Protein AF-A0A3D4Y4A7-F1 (afdb_monomer_lite)

Structure (mmCIF, N/CA/C/O backbone):
data_AF-A0A3D4Y4A7-F1
#
_entry.id   AF-A0A3D4Y4A7-F1
#
loop_
_atom_site.group_PDB
_atom_site.id
_atom_site.type_symbol
_atom_site.label_atom_id
_atom_site.label_alt_id
_atom_site.label_comp_id
_atom_site.label_asym_id
_atom_site.label_entity_id
_atom_site.label_seq_id
_atom_site.pdbx_PDB_ins_code
_atom_site.Cartn_x
_atom_site.Cartn_y
_atom_site.Cartn_z
_atom_site.occupancy
_atom_site.B_iso_or_equiv
_atom_site.auth_seq_id
_atom_site.auth_comp_id
_atom_site.auth_asym_id
_atom_site.auth_atom_id
_atom_site.pdbx_PDB_model_num
ATOM 1 N N . MET A 1 1 ? 81.448 -13.894 -1.013 1.00 40.19 1 MET A N 1
ATOM 2 C CA . MET A 1 1 ? 82.620 -13.276 -1.676 1.00 40.19 1 MET A CA 1
ATOM 3 C C . MET A 1 1 ? 82.235 -12.761 -3.066 1.00 40.19 1 MET A C 1
ATOM 5 O O . MET A 1 1 ? 81.572 -13.501 -3.768 1.00 40.19 1 MET A O 1
ATOM 9 N N . LYS A 1 2 ? 82.663 -11.527 -3.410 1.00 43.50 2 LYS A N 1
ATOM 10 C CA . LYS A 1 2 ? 83.185 -11.007 -4.712 1.00 43.50 2 LYS A CA 1
ATOM 11 C C . LYS A 1 2 ? 82.533 -11.529 -6.018 1.00 43.50 2 LYS A C 1
ATOM 13 O O . LYS A 1 2 ? 82.611 -12.715 -6.286 1.00 43.50 2 LYS A O 1
ATOM 18 N N . LYS A 1 3 ? 81.971 -10.707 -6.919 1.00 44.38 3 LYS A N 1
ATOM 19 C CA . LYS A 1 3 ? 82.573 -9.664 -7.806 1.00 44.38 3 LYS A CA 1
ATOM 20 C C . LYS A 1 3 ? 81.395 -8.890 -8.447 1.00 44.38 3 LYS A C 1
ATOM 22 O O . LYS A 1 3 ? 80.455 -9.542 -8.871 1.00 44.38 3 LYS A O 1
ATOM 27 N N . LEU A 1 4 ? 81.253 -7.561 -8.439 1.00 42.12 4 LEU A N 1
ATOM 28 C CA . LEU A 1 4 ? 81.983 -6.458 -9.101 1.00 42.12 4 LEU A CA 1
ATOM 29 C C . LEU A 1 4 ? 82.425 -6.694 -10.562 1.00 42.12 4 LEU A C 1
ATOM 31 O O . LEU A 1 4 ? 83.364 -7.446 -10.811 1.00 42.12 4 LEU A O 1
ATOM 35 N N . GLY A 1 5 ? 81.816 -5.950 -11.497 1.00 40.41 5 GLY A N 1
ATOM 36 C CA . GLY A 1 5 ? 82.249 -5.843 -12.896 1.00 40.41 5 GLY A CA 1
ATOM 37 C C . GLY A 1 5 ? 81.452 -4.823 -13.724 1.00 40.41 5 GLY A C 1
ATOM 38 O O . GLY A 1 5 ? 80.529 -5.191 -14.434 1.00 40.41 5 GLY A O 1
ATOM 39 N N . LYS A 1 6 ? 81.829 -3.541 -13.621 1.00 44.88 6 LYS A N 1
ATOM 40 C CA . LYS A 1 6 ? 81.437 -2.390 -14.469 1.00 44.88 6 LYS A CA 1
ATOM 41 C C . LYS A 1 6 ? 81.664 -2.641 -15.975 1.00 44.88 6 LYS A C 1
ATOM 43 O O . LYS A 1 6 ? 82.746 -3.103 -16.329 1.00 44.88 6 LYS A O 1
ATOM 48 N N . LYS A 1 7 ? 80.814 -2.063 -16.838 1.00 43.78 7 LYS A N 1
ATOM 49 C CA . LYS A 1 7 ? 81.261 -1.050 -17.823 1.00 43.78 7 LYS A CA 1
ATOM 50 C C . LYS A 1 7 ? 80.102 -0.251 -18.431 1.00 43.78 7 LYS A C 1
ATOM 52 O O . LYS A 1 7 ? 79.155 -0.810 -18.965 1.00 43.78 7 LYS A O 1
ATOM 57 N N . ALA A 1 8 ? 80.247 1.068 -18.353 1.00 35.72 8 ALA A N 1
ATOM 58 C CA . ALA A 1 8 ? 79.522 2.054 -19.139 1.00 35.72 8 ALA A CA 1
ATOM 59 C C . ALA A 1 8 ? 80.203 2.234 -20.506 1.00 35.72 8 ALA A C 1
ATOM 61 O O . ALA A 1 8 ? 81.425 2.107 -20.611 1.00 35.72 8 ALA A O 1
ATOM 62 N N . GLY A 1 9 ? 79.411 2.585 -21.516 1.00 37.16 9 GLY A N 1
ATOM 63 C CA . GLY A 1 9 ? 79.868 3.091 -22.805 1.00 37.16 9 GLY A CA 1
ATOM 64 C C . GLY A 1 9 ? 78.812 4.036 -23.370 1.00 37.16 9 GLY A C 1
ATOM 65 O O . GLY A 1 9 ? 77.786 3.588 -23.867 1.00 37.16 9 GLY A O 1
ATOM 66 N N . GLN A 1 10 ? 79.055 5.340 -23.228 1.00 33.75 10 GLN A N 1
ATOM 67 C CA . GLN A 1 10 ? 78.350 6.412 -23.930 1.00 33.75 10 GLN A CA 1
ATOM 68 C C . GLN A 1 10 ? 78.725 6.390 -25.418 1.00 33.75 10 GLN A C 1
ATOM 70 O O . GLN A 1 10 ? 79.884 6.167 -25.758 1.00 33.75 10 GLN A O 1
ATOM 75 N N . GLY A 1 11 ? 77.770 6.701 -26.291 1.00 34.22 11 GLY A N 1
ATOM 76 C CA . GLY A 1 11 ? 78.021 6.941 -27.711 1.00 34.22 11 GLY A CA 1
ATOM 77 C C . GLY A 1 11 ? 76.746 7.387 -28.413 1.00 34.22 11 GLY A C 1
ATOM 78 O O . GLY A 1 11 ? 75.831 6.600 -28.607 1.00 34.22 11 GLY A O 1
ATOM 79 N N . ALA A 1 12 ? 76.674 8.679 -28.701 1.00 36.41 12 ALA A N 1
ATOM 80 C CA . ALA A 1 12 ? 75.504 9.412 -29.147 1.00 36.41 12 ALA A CA 1
ATOM 81 C C . ALA A 1 12 ? 75.058 9.116 -30.591 1.00 36.41 12 ALA A C 1
ATOM 83 O O . ALA A 1 12 ? 75.860 8.759 -31.447 1.00 36.41 12 ALA A O 1
ATOM 84 N N . THR A 1 13 ? 73.782 9.405 -30.854 1.00 39.06 13 THR A N 1
ATOM 85 C CA . THR A 1 13 ? 73.255 10.354 -31.862 1.00 39.06 13 THR A CA 1
ATOM 86 C C . THR A 1 13 ? 71.994 9.805 -32.524 1.00 39.06 13 THR A C 1
ATOM 88 O O . THR A 1 13 ? 71.991 8.774 -33.186 1.00 39.06 13 THR A O 1
ATOM 91 N N . GLY A 1 14 ? 70.888 10.520 -32.321 1.00 35.56 14 GLY A N 1
ATOM 92 C CA . GLY A 1 14 ? 69.683 10.321 -33.103 1.00 35.56 14 GLY A CA 1
ATOM 93 C C . GLY A 1 14 ? 69.818 10.958 -34.481 1.00 35.56 14 GLY A C 1
ATOM 94 O O . GLY A 1 14 ? 70.425 12.017 -34.621 1.00 35.56 14 GLY A O 1
ATOM 95 N N . LYS A 1 15 ? 69.164 10.358 -35.475 1.00 39.41 15 LYS A N 1
ATOM 96 C CA . LYS A 1 15 ? 68.346 11.098 -36.440 1.00 39.41 15 LYS A CA 1
ATOM 97 C C . LYS A 1 15 ? 67.417 10.138 -37.175 1.00 39.41 15 LYS A C 1
ATOM 99 O O . LYS A 1 15 ? 67.839 9.113 -37.696 1.00 39.41 15 LYS A O 1
ATOM 104 N N . ALA A 1 16 ? 66.141 10.500 -37.177 1.00 37.66 16 ALA A N 1
ATOM 105 C CA . ALA A 1 16 ? 65.073 9.842 -37.904 1.00 37.66 16 ALA A CA 1
ATOM 106 C C . ALA A 1 16 ? 65.274 9.940 -39.424 1.00 37.66 16 ALA A C 1
ATOM 108 O O . ALA A 1 16 ? 65.693 10.985 -39.922 1.00 37.66 16 ALA A O 1
ATOM 109 N N . ALA A 1 17 ? 64.866 8.897 -40.150 1.00 35.97 17 ALA A N 1
ATOM 110 C CA . ALA A 1 17 ? 64.397 9.013 -41.527 1.00 35.97 17 ALA A CA 1
ATOM 111 C C . ALA A 1 17 ? 63.519 7.807 -41.908 1.00 35.97 17 ALA A C 1
ATOM 113 O O . ALA A 1 17 ? 64.002 6.710 -42.158 1.00 35.97 17 ALA A O 1
ATOM 114 N N . SER A 1 18 ? 62.211 8.067 -41.895 1.00 36.31 18 SER A N 1
ATOM 115 C CA . SER A 1 18 ? 61.174 7.620 -42.834 1.00 36.31 18 SER A CA 1
ATOM 116 C C . SER A 1 18 ? 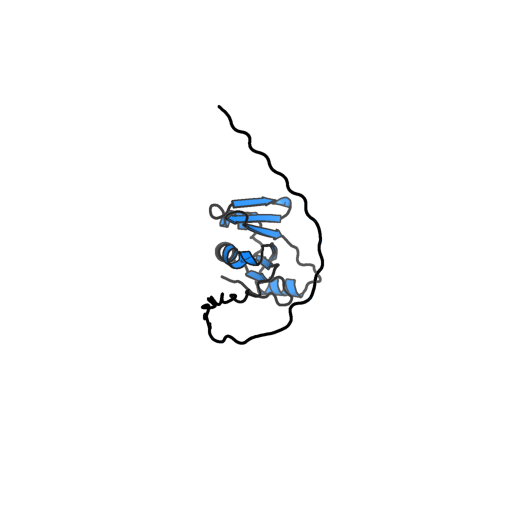61.419 6.316 -43.609 1.00 36.31 18 SER A C 1
ATOM 118 O O . SER A 1 18 ? 62.134 6.282 -44.611 1.00 36.31 18 SER A O 1
ATOM 120 N N . MET A 1 19 ? 60.730 5.255 -43.186 1.00 40.22 19 MET A N 1
ATOM 121 C CA . MET A 1 19 ? 60.612 4.008 -43.937 1.00 40.22 19 MET A CA 1
ATOM 122 C C . MET A 1 19 ? 59.500 4.154 -44.977 1.00 40.22 19 MET A C 1
ATOM 124 O O . MET A 1 19 ? 58.356 4.465 -44.644 1.00 40.22 19 MET A O 1
ATOM 128 N N . LYS A 1 20 ? 59.827 3.897 -46.243 1.00 38.81 20 LYS A N 1
ATOM 129 C CA . LYS A 1 20 ? 58.857 3.723 -47.321 1.00 38.81 20 LYS A CA 1
ATOM 130 C C . LYS A 1 20 ? 59.040 2.320 -47.901 1.00 38.81 20 LYS A C 1
ATOM 132 O O . LYS A 1 20 ? 60.142 1.986 -48.321 1.00 38.81 20 LYS A O 1
ATOM 137 N N . LYS A 1 21 ? 57.905 1.624 -48.044 1.00 33.53 21 LYS A N 1
ATOM 138 C CA . LYS A 1 21 ? 57.563 0.640 -49.092 1.00 33.53 21 LYS A CA 1
ATOM 139 C C . LYS A 1 21 ? 57.630 -0.865 -48.761 1.00 33.53 21 LYS A C 1
ATOM 141 O O . LYS A 1 21 ? 58.620 -1.366 -48.251 1.00 33.53 21 LYS A O 1
ATOM 146 N N . ALA A 1 22 ? 56.588 -1.524 -49.295 1.00 32.81 22 ALA A N 1
ATOM 147 C CA . ALA A 1 22 ? 56.358 -2.952 -49.558 1.00 32.81 22 ALA A CA 1
ATOM 148 C C . ALA A 1 22 ? 56.037 -3.809 -48.321 1.00 32.81 22 ALA A C 1
ATOM 150 O O . ALA A 1 22 ? 56.613 -3.622 -47.268 1.00 32.81 22 ALA A O 1
ATOM 151 N N . GLY A 1 23 ? 55.114 -4.762 -48.360 1.00 30.34 23 GLY A N 1
ATOM 152 C CA . GLY A 1 23 ? 54.386 -5.357 -49.470 1.00 30.34 23 GLY A CA 1
ATOM 153 C C . GLY A 1 23 ? 53.406 -6.402 -48.928 1.00 30.34 23 GLY A C 1
ATOM 154 O O . GLY A 1 23 ? 53.192 -6.517 -47.727 1.00 30.34 23 GLY A O 1
ATOM 155 N N . HIS A 1 24 ? 52.776 -7.101 -49.859 1.00 38.44 24 HIS A N 1
ATOM 156 C CA . HIS A 1 24 ? 51.590 -7.929 -49.696 1.00 38.44 24 HIS A CA 1
ATOM 157 C C . HIS A 1 24 ? 51.794 -9.172 -48.812 1.00 38.44 24 HIS A C 1
ATOM 159 O O . HIS A 1 24 ? 52.835 -9.820 -48.875 1.00 38.44 24 HIS A O 1
ATOM 165 N N . GLY A 1 25 ? 50.738 -9.566 -48.097 1.00 32.28 25 GLY A N 1
ATOM 166 C CA . GLY A 1 25 ? 50.605 -10.875 -47.458 1.00 32.28 25 GLY A CA 1
ATOM 167 C C . GLY A 1 25 ? 49.148 -11.131 -47.082 1.00 32.28 25 GLY A C 1
ATOM 168 O O . GLY A 1 25 ? 48.613 -10.488 -46.185 1.00 32.28 25 GLY A O 1
ATOM 169 N N . ALA A 1 26 ? 48.489 -12.019 -47.821 1.00 35.72 26 ALA A N 1
ATOM 170 C CA . ALA A 1 26 ? 47.122 -12.446 -47.572 1.00 35.72 26 ALA A CA 1
ATOM 171 C C . ALA A 1 26 ? 47.069 -13.600 -46.552 1.00 35.72 26 ALA A C 1
ATOM 173 O O . ALA A 1 26 ? 48.029 -14.351 -46.415 1.00 35.72 26 ALA A O 1
ATOM 174 N N . LEU A 1 27 ? 45.871 -13.771 -45.979 1.00 38.78 27 LEU A N 1
ATOM 175 C CA . LEU A 1 27 ? 45.323 -14.957 -45.300 1.00 38.78 27 LEU A CA 1
ATOM 176 C C . LEU A 1 27 ? 45.657 -15.147 -43.812 1.00 38.78 27 LEU A C 1
ATOM 178 O O . LEU A 1 27 ? 46.663 -15.718 -43.414 1.00 38.78 27 LEU A O 1
ATOM 182 N N . GLY A 1 28 ? 44.666 -14.763 -43.006 1.00 30.78 28 GLY A N 1
ATOM 183 C CA . GLY A 1 28 ? 44.484 -15.164 -41.618 1.00 30.78 28 GLY A CA 1
ATOM 184 C C . GLY A 1 28 ? 43.100 -14.737 -41.132 1.00 30.78 28 GLY A C 1
ATOM 185 O O . GLY A 1 28 ? 42.991 -13.891 -40.253 1.00 30.78 28 GLY A O 1
ATOM 186 N N . LYS A 1 29 ? 42.017 -15.259 -41.735 1.00 41.44 29 LYS A N 1
ATOM 187 C CA . LYS A 1 29 ? 40.675 -15.141 -41.140 1.00 41.44 29 LYS A CA 1
ATOM 188 C C . LYS A 1 29 ? 40.615 -16.062 -39.920 1.00 41.44 29 LYS A C 1
ATOM 190 O O . LYS A 1 29 ? 40.141 -17.189 -40.013 1.00 41.44 29 LYS A O 1
ATOM 195 N N . ALA A 1 30 ? 41.094 -15.576 -38.781 1.00 34.72 30 ALA A N 1
ATOM 196 C CA . ALA A 1 30 ? 40.649 -16.083 -37.495 1.00 34.72 30 ALA A CA 1
ATOM 197 C C . ALA A 1 30 ? 39.234 -15.535 -37.274 1.00 34.72 30 ALA A C 1
ATOM 199 O O . ALA A 1 30 ? 39.045 -14.370 -36.922 1.00 34.72 30 ALA A O 1
ATOM 200 N N . ALA A 1 31 ? 38.231 -16.361 -37.568 1.00 38.62 31 ALA A N 1
ATOM 201 C CA . ALA A 1 31 ? 36.890 -16.140 -37.064 1.00 38.62 31 ALA A CA 1
ATOM 202 C C . ALA A 1 31 ? 36.963 -16.280 -35.542 1.00 38.62 31 ALA A C 1
ATOM 204 O O . ALA A 1 31 ? 37.028 -17.386 -35.011 1.00 38.62 31 ALA A O 1
ATOM 205 N N . VAL A 1 32 ? 36.992 -15.150 -34.841 1.00 44.25 32 VAL A N 1
ATOM 206 C CA . VAL A 1 32 ? 36.566 -15.133 -33.446 1.00 44.25 32 VAL A CA 1
ATOM 207 C C . VAL A 1 32 ? 35.089 -15.537 -33.455 1.00 44.25 32 VAL A C 1
ATOM 209 O O . VAL A 1 32 ? 34.310 -14.913 -34.187 1.00 44.25 32 VAL A O 1
ATOM 212 N N . PRO A 1 33 ? 34.651 -16.573 -32.719 1.00 40.09 33 PRO A N 1
ATOM 213 C CA . PRO A 1 33 ? 33.241 -16.674 -32.416 1.00 40.09 33 PRO A CA 1
ATOM 214 C C . PRO A 1 33 ? 32.952 -15.463 -31.536 1.00 40.09 33 PRO A C 1
ATOM 216 O O . PRO A 1 33 ? 33.305 -15.423 -30.359 1.00 40.09 33 PRO A O 1
ATOM 219 N N . ALA A 1 34 ? 32.373 -14.425 -32.141 1.00 41.56 34 ALA A N 1
ATOM 220 C CA . ALA A 1 34 ? 31.631 -13.437 -31.393 1.00 41.56 34 ALA A CA 1
ATOM 221 C C . ALA A 1 34 ? 30.559 -14.242 -30.669 1.00 41.56 34 ALA A C 1
ATOM 223 O O . ALA A 1 34 ? 29.564 -14.640 -31.277 1.00 41.56 34 ALA A O 1
ATOM 224 N N . ASN A 1 35 ? 30.816 -14.552 -29.399 1.00 42.06 35 ASN A N 1
ATOM 225 C CA . ASN A 1 35 ? 29.816 -15.067 -28.494 1.00 42.06 35 ASN A CA 1
ATOM 226 C C . ASN A 1 35 ? 28.818 -13.922 -28.313 1.00 42.06 35 ASN A C 1
ATOM 228 O O . ASN A 1 35 ? 28.881 -13.139 -27.372 1.00 42.06 35 ASN A O 1
ATOM 232 N N . LYS A 1 36 ? 27.939 -13.769 -29.308 1.00 47.56 36 LYS A N 1
ATOM 233 C CA . LYS A 1 36 ? 26.640 -13.139 -29.173 1.00 47.56 36 LYS A CA 1
ATOM 234 C C . LYS A 1 36 ? 25.845 -14.084 -28.284 1.00 47.56 36 LYS A C 1
ATOM 236 O O . LYS A 1 36 ? 24.900 -14.730 -28.722 1.00 47.56 36 LYS A O 1
ATOM 241 N N . THR A 1 37 ? 26.199 -14.117 -27.005 1.00 39.34 37 THR A N 1
ATOM 242 C CA . THR A 1 37 ? 25.158 -14.128 -25.998 1.00 39.34 37 THR A CA 1
ATOM 243 C C . THR A 1 37 ? 24.436 -12.815 -26.240 1.00 39.34 37 THR A C 1
ATOM 245 O O . THR A 1 37 ? 24.832 -11.749 -25.771 1.00 39.34 37 THR A O 1
ATOM 248 N N . ALA A 1 38 ? 23.418 -12.882 -27.097 1.00 44.81 38 ALA A N 1
ATOM 249 C CA . ALA A 1 38 ? 22.267 -12.039 -26.930 1.00 44.81 38 ALA A CA 1
ATOM 250 C C . ALA A 1 38 ? 21.841 -12.291 -25.483 1.00 44.81 38 ALA A C 1
ATOM 252 O O . ALA A 1 38 ? 21.120 -13.233 -25.180 1.00 44.81 38 ALA A O 1
ATOM 253 N N . GLN A 1 39 ? 22.370 -11.478 -24.568 1.00 45.06 39 GLN A N 1
ATOM 254 C CA . GLN A 1 39 ? 21.540 -11.000 -23.495 1.00 45.06 39 GLN A CA 1
ATOM 255 C C . GLN A 1 39 ? 20.372 -10.380 -24.248 1.00 45.06 39 GLN A C 1
ATOM 257 O O . GLN A 1 39 ? 20.472 -9.267 -24.771 1.00 45.06 39 GLN A O 1
ATOM 262 N N . GLU A 1 40 ? 19.311 -11.169 -24.431 1.00 46.12 40 GLU A N 1
ATOM 263 C CA . GLU A 1 40 ? 17.978 -10.613 -24.437 1.00 46.12 40 GLU A CA 1
ATOM 264 C C . GLU A 1 40 ? 17.998 -9.652 -23.261 1.00 46.12 40 GLU A C 1
ATOM 266 O O . GLU A 1 40 ? 17.981 -10.053 -22.097 1.00 46.12 40 GLU A O 1
ATOM 271 N N . LYS A 1 41 ? 18.167 -8.365 -23.569 1.00 45.44 41 LYS A N 1
ATOM 272 C CA . LYS A 1 41 ? 17.687 -7.326 -22.694 1.00 45.44 41 LYS A CA 1
ATOM 273 C C . LYS A 1 41 ? 16.216 -7.676 -22.587 1.00 45.44 41 LYS A C 1
ATOM 275 O O . LYS A 1 41 ? 15.453 -7.334 -23.492 1.00 45.44 41 LYS A O 1
ATOM 280 N N . LYS A 1 42 ? 15.853 -8.449 -21.551 1.00 46.28 42 LYS A N 1
ATOM 281 C CA . LYS A 1 42 ? 14.494 -8.489 -21.032 1.00 46.28 42 LYS A CA 1
ATOM 282 C C . LYS A 1 42 ? 14.066 -7.035 -21.119 1.00 46.28 42 LYS A C 1
ATOM 284 O O . LYS A 1 42 ? 14.771 -6.177 -20.578 1.00 46.28 42 LYS A O 1
ATOM 289 N N . LYS A 1 43 ? 13.056 -6.739 -21.942 1.00 41.41 43 LYS A N 1
ATOM 290 C CA . LYS A 1 43 ? 12.469 -5.401 -21.962 1.00 41.41 43 LYS A CA 1
ATOM 291 C C . LYS A 1 43 ? 12.300 -5.054 -20.488 1.00 41.41 43 LYS A C 1
ATOM 293 O O . LYS A 1 43 ? 11.647 -5.835 -19.797 1.00 41.41 43 LYS A O 1
ATOM 298 N N . LYS A 1 44 ? 12.978 -4.006 -19.993 1.00 50.53 44 LYS A N 1
ATOM 299 C CA . LYS A 1 44 ? 12.622 -3.458 -18.683 1.00 50.53 44 LYS A CA 1
ATOM 300 C C . LYS A 1 44 ? 11.113 -3.285 -18.804 1.00 50.53 44 LYS A C 1
ATOM 302 O O . LYS A 1 44 ? 10.669 -2.651 -19.762 1.00 50.53 44 LYS A O 1
ATOM 307 N N . ALA A 1 45 ? 10.344 -4.006 -17.992 1.00 54.22 45 ALA A N 1
ATOM 308 C CA . ALA A 1 45 ? 8.931 -3.705 -17.907 1.00 54.22 45 ALA A CA 1
ATOM 309 C C . ALA A 1 45 ? 8.852 -2.194 -17.631 1.00 54.22 45 ALA A C 1
ATOM 311 O O . ALA A 1 45 ? 9.720 -1.673 -16.923 1.00 54.22 45 ALA A O 1
ATOM 312 N N . ASP A 1 46 ? 7.913 -1.488 -18.262 1.00 71.31 46 ASP A N 1
ATOM 313 C CA . ASP A 1 46 ? 7.573 -0.110 -17.887 1.00 71.31 46 ASP A CA 1
ATOM 314 C C . ASP A 1 46 ? 6.969 -0.170 -16.477 1.00 71.31 46 ASP A C 1
ATOM 316 O O . ASP A 1 46 ? 5.758 -0.109 -16.294 1.00 71.31 46 ASP A O 1
ATOM 320 N N . VAL A 1 47 ? 7.815 -0.443 -15.484 1.00 79.44 47 VAL A N 1
ATOM 321 C CA . VAL A 1 47 ? 7.463 -0.430 -14.074 1.00 79.44 47 VAL A CA 1
ATOM 322 C C . VAL A 1 47 ? 7.531 1.032 -13.655 1.00 79.44 47 VAL A C 1
ATOM 324 O O . VAL A 1 47 ? 8.604 1.633 -13.791 1.00 79.44 47 VAL A O 1
ATOM 327 N N . PRO A 1 48 ? 6.426 1.616 -13.172 1.00 83.25 48 PRO A N 1
ATOM 328 C CA . PRO A 1 48 ? 6.448 2.952 -12.599 1.00 83.25 48 PRO A CA 1
ATOM 329 C C . PRO A 1 48 ? 7.444 3.030 -11.443 1.00 83.25 48 PRO A C 1
ATOM 331 O O . PRO A 1 48 ? 7.626 2.057 -10.709 1.00 83.25 48 PRO A O 1
ATOM 334 N N . GLY A 1 49 ? 8.097 4.184 -11.304 1.00 76.00 49 GLY A N 1
ATOM 335 C CA . GLY A 1 49 ? 8.989 4.446 -10.172 1.00 76.00 49 GLY A CA 1
ATOM 336 C C . GLY A 1 49 ? 8.240 4.667 -8.857 1.00 76.00 49 GLY A C 1
ATOM 337 O O . GLY A 1 49 ? 8.811 4.426 -7.802 1.00 76.00 49 GLY A O 1
ATOM 338 N N . GLU A 1 50 ? 6.975 5.080 -8.937 1.00 91.25 50 GLU A N 1
ATOM 339 C CA . GLU A 1 50 ? 6.095 5.376 -7.807 1.00 91.25 50 GLU A CA 1
ATOM 340 C C . GLU A 1 50 ? 4.775 4.622 -7.994 1.00 91.25 50 GLU A C 1
ATOM 342 O O . GLU A 1 50 ? 4.294 4.430 -9.119 1.00 91.25 50 GLU A O 1
ATOM 347 N N . TRP A 1 51 ? 4.225 4.134 -6.890 1.00 97.31 51 TRP A N 1
ATOM 348 C CA . TRP A 1 51 ? 3.010 3.332 -6.849 1.00 97.31 51 TRP A CA 1
ATOM 349 C C . TRP A 1 51 ? 2.059 3.887 -5.795 1.00 97.31 51 TRP A C 1
ATOM 351 O O . TRP A 1 51 ? 2.476 4.535 -4.841 1.00 97.31 51 TRP A O 1
ATOM 361 N N . LEU A 1 52 ? 0.777 3.586 -5.949 1.00 97.75 52 LEU A N 1
ATOM 362 C CA . LEU A 1 52 ? -0.257 3.849 -4.963 1.00 97.75 52 LEU A CA 1
ATOM 363 C C . LEU A 1 52 ? -0.847 2.525 -4.490 1.00 97.75 52 LEU A C 1
ATOM 365 O O . LEU A 1 52 ? -1.007 1.588 -5.277 1.00 97.75 52 LEU A O 1
ATOM 369 N N . TYR A 1 53 ? -1.203 2.469 -3.213 1.00 98.38 53 TYR A N 1
ATOM 370 C CA . TYR A 1 53 ? -2.071 1.438 -2.659 1.00 98.38 53 TYR A CA 1
ATOM 371 C C . TYR A 1 53 ? -3.327 2.099 -2.113 1.00 98.38 53 TYR A C 1
ATOM 373 O O . TYR A 1 53 ? -3.260 2.872 -1.159 1.00 98.38 53 TYR A O 1
ATOM 381 N N . PHE A 1 54 ? -4.465 1.808 -2.731 1.00 97.94 54 PHE A N 1
ATOM 382 C CA . PHE A 1 54 ? -5.765 2.202 -2.214 1.00 97.94 54 PHE A CA 1
ATOM 383 C C . PHE A 1 54 ? -6.265 1.088 -1.306 1.00 97.94 54 PHE A C 1
ATOM 385 O O . PHE A 1 54 ? -6.347 -0.071 -1.723 1.00 97.94 54 PHE A O 1
ATOM 392 N N . ALA A 1 55 ? -6.556 1.446 -0.060 1.00 97.56 55 ALA A N 1
ATOM 393 C CA . ALA A 1 55 ? -6.874 0.501 0.994 1.00 97.56 55 ALA A CA 1
ATOM 394 C C . ALA A 1 55 ? -8.271 0.769 1.581 1.00 97.56 55 ALA A C 1
ATOM 396 O O . ALA A 1 55 ? -8.707 1.928 1.637 1.00 97.56 55 ALA A O 1
ATOM 397 N N . PRO A 1 56 ? -8.958 -0.272 2.083 1.00 96.31 56 PRO A N 1
ATOM 398 C CA . PRO A 1 56 ? -10.170 -0.098 2.880 1.00 96.31 56 PRO A CA 1
ATOM 399 C C . PRO A 1 56 ? -9.929 0.774 4.124 1.00 96.31 56 PRO A C 1
ATOM 401 O O . PRO A 1 56 ? -8.837 0.758 4.695 1.00 96.31 56 PRO A O 1
ATOM 404 N N . GLU A 1 57 ? -10.965 1.460 4.625 1.00 94.12 57 GLU A N 1
ATOM 405 C CA . GLU A 1 57 ? -10.883 2.348 5.807 1.00 94.12 57 GLU A CA 1
ATOM 406 C C . GLU A 1 57 ? -10.214 1.706 7.040 1.00 94.12 57 GLU A C 1
ATOM 408 O O . GLU A 1 57 ? -9.547 2.382 7.829 1.00 94.12 57 GLU A O 1
ATOM 413 N N . ALA A 1 58 ? -10.385 0.396 7.222 1.00 94.38 58 ALA A N 1
ATOM 414 C CA . ALA A 1 58 ? -9.877 -0.337 8.378 1.00 94.38 58 ALA A CA 1
ATOM 415 C C . ALA A 1 58 ? -8.373 -0.664 8.313 1.00 94.38 58 ALA A C 1
ATOM 417 O O . ALA A 1 58 ? -7.816 -1.109 9.317 1.00 94.38 58 ALA A O 1
ATOM 418 N N . VAL A 1 59 ? -7.727 -0.489 7.157 1.00 97.12 59 VAL A N 1
ATOM 419 C CA . VAL A 1 59 ? -6.339 -0.902 6.922 1.00 97.12 59 VAL A CA 1
ATOM 420 C C . VAL A 1 59 ? -5.411 0.285 7.155 1.00 97.12 59 VAL A C 1
ATOM 422 O O . VAL A 1 59 ? -5.229 1.108 6.267 1.00 97.12 59 VAL A O 1
ATOM 425 N N . ASP A 1 60 ? -4.838 0.373 8.356 1.00 96.94 60 ASP A N 1
ATOM 426 C CA . ASP A 1 60 ? -3.763 1.319 8.672 1.00 96.94 60 ASP A CA 1
ATOM 427 C C . ASP A 1 60 ? -2.364 0.672 8.542 1.00 96.94 60 ASP A C 1
ATOM 429 O O . ASP A 1 60 ? -2.237 -0.533 8.298 1.00 96.94 60 ASP A O 1
ATOM 433 N N . VAL A 1 61 ? -1.291 1.453 8.742 1.00 97.25 61 VAL A N 1
ATOM 434 C CA . VAL A 1 61 ? 0.092 0.932 8.684 1.00 97.25 61 VAL A CA 1
ATOM 435 C C . VAL A 1 61 ? 0.355 -0.212 9.661 1.00 97.25 61 VAL A C 1
ATOM 437 O O . VAL A 1 61 ? 1.205 -1.062 9.395 1.00 97.25 61 VAL A O 1
ATOM 440 N N . ARG A 1 62 ? -0.369 -0.268 10.786 1.00 97.38 62 ARG A N 1
ATOM 441 C CA . ARG A 1 62 ? -0.214 -1.349 11.756 1.00 97.38 62 ARG A CA 1
ATOM 442 C C . ARG A 1 62 ? -0.850 -2.633 11.237 1.00 97.38 62 ARG A C 1
ATOM 444 O O . ARG A 1 62 ? -0.235 -3.684 11.375 1.00 97.38 62 ARG A O 1
ATOM 451 N N . GLN A 1 63 ? -2.009 -2.545 10.593 1.00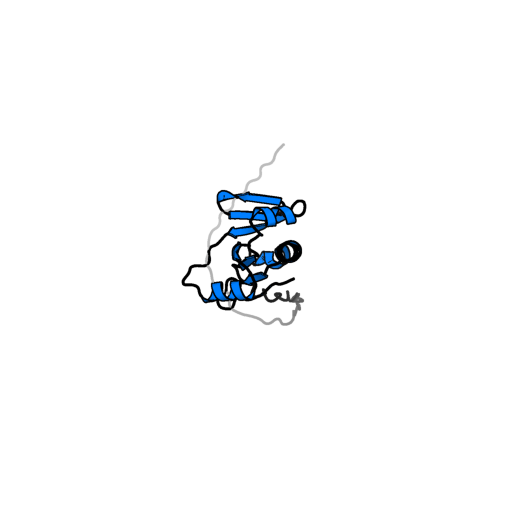 97.94 63 GLN A N 1
ATOM 452 C CA . GLN A 1 63 ? -2.656 -3.710 9.987 1.00 97.94 63 GLN A CA 1
ATOM 453 C C . GLN A 1 63 ? -1.843 -4.287 8.829 1.00 97.94 63 GLN A C 1
ATOM 455 O O . GLN A 1 63 ? -1.702 -5.504 8.739 1.00 97.94 63 GLN A O 1
ATOM 460 N N . ILE A 1 64 ? -1.247 -3.431 7.994 1.00 97.94 64 ILE A N 1
ATOM 461 C CA . ILE A 1 64 ? -0.343 -3.882 6.924 1.00 97.94 64 ILE A CA 1
ATOM 462 C C . ILE A 1 64 ? 0.891 -4.577 7.525 1.00 97.94 64 ILE A C 1
ATOM 464 O O . ILE A 1 64 ? 1.314 -5.626 7.043 1.00 97.94 64 ILE A O 1
ATOM 468 N N . ALA A 1 65 ? 1.456 -4.031 8.603 1.00 97.62 65 ALA A N 1
ATOM 469 C CA . ALA A 1 65 ? 2.588 -4.653 9.281 1.00 97.62 65 ALA A CA 1
ATOM 470 C C . ALA A 1 65 ? 2.225 -6.002 9.924 1.00 97.62 65 ALA A C 1
ATOM 472 O O . ALA A 1 65 ? 2.978 -6.964 9.788 1.00 97.62 65 ALA A O 1
ATOM 473 N N . ASP A 1 66 ? 1.071 -6.097 10.588 1.00 97.62 66 ASP A N 1
ATOM 474 C CA . ASP A 1 66 ? 0.636 -7.312 11.282 1.00 97.62 66 ASP A CA 1
ATOM 475 C C . ASP A 1 66 ? 0.446 -8.492 10.303 1.00 97.62 66 ASP A C 1
ATOM 477 O O . ASP A 1 66 ? 0.792 -9.623 10.646 1.00 97.62 66 ASP A O 1
ATOM 481 N N . VAL A 1 67 ? -0.027 -8.258 9.067 1.00 97.31 67 VAL A N 1
ATOM 482 C CA . VAL A 1 67 ? -0.150 -9.330 8.052 1.00 97.31 67 VAL A CA 1
ATOM 483 C C . VAL A 1 67 ? 1.194 -9.748 7.449 1.00 97.31 67 VAL A C 1
ATOM 485 O O . VAL A 1 67 ? 1.306 -10.845 6.901 1.00 97.31 67 VAL A O 1
ATOM 488 N N . LEU A 1 68 ? 2.216 -8.894 7.548 1.00 96.81 68 LEU A N 1
ATOM 489 C CA . LEU A 1 68 ? 3.578 -9.162 7.083 1.00 96.81 68 LEU A CA 1
ATOM 490 C C . LEU A 1 68 ? 4.490 -9.723 8.184 1.00 96.81 68 LEU A C 1
ATOM 492 O O . LEU A 1 68 ? 5.612 -10.148 7.875 1.00 96.81 68 LEU A O 1
ATOM 496 N N . ASP A 1 69 ? 4.036 -9.753 9.440 1.00 93.12 69 ASP A N 1
ATOM 497 C CA . ASP A 1 69 ? 4.831 -10.227 10.572 1.00 93.12 69 ASP A CA 1
ATOM 498 C C . ASP A 1 69 ? 5.345 -11.656 10.337 1.00 93.12 69 ASP A C 1
ATOM 500 O O . ASP A 1 69 ? 4.643 -12.552 9.862 1.00 93.12 69 ASP A O 1
ATOM 504 N N . GLY A 1 70 ? 6.630 -11.863 10.619 1.00 89.88 70 GLY A N 1
ATOM 505 C CA . GLY A 1 70 ? 7.319 -13.131 10.375 1.00 89.88 70 GLY A CA 1
ATOM 506 C C . GLY A 1 70 ? 7.660 -13.441 8.909 1.00 89.88 70 GLY A C 1
ATOM 507 O O . GLY A 1 70 ? 8.321 -14.454 8.665 1.00 89.88 70 GLY A O 1
ATOM 508 N N . THR A 1 71 ? 7.271 -12.598 7.943 1.00 90.12 71 THR A N 1
ATOM 509 C CA . THR A 1 71 ? 7.665 -12.736 6.522 1.00 90.12 71 THR A CA 1
ATOM 510 C C . THR A 1 71 ? 8.737 -11.735 6.097 1.00 90.12 71 THR A C 1
ATOM 512 O O . THR A 1 71 ? 9.614 -12.085 5.305 1.00 90.12 71 THR A O 1
ATOM 515 N N . CYS A 1 72 ? 8.683 -10.520 6.644 1.00 94.44 72 CYS A N 1
ATOM 516 C CA . CYS A 1 72 ? 9.579 -9.409 6.339 1.00 94.44 72 CYS A CA 1
ATOM 517 C C . CYS A 1 72 ? 10.127 -8.797 7.636 1.00 94.44 72 CYS A C 1
ATOM 519 O O . CYS A 1 72 ? 9.543 -8.965 8.708 1.00 94.44 72 CYS A O 1
ATOM 521 N N . GLU A 1 73 ? 11.241 -8.073 7.539 1.00 95.94 73 GLU A N 1
ATOM 522 C CA . GLU A 1 73 ? 11.661 -7.155 8.603 1.00 95.94 73 GLU A CA 1
ATOM 523 C C . GLU A 1 73 ? 10.896 -5.832 8.426 1.00 95.94 73 GLU A C 1
ATOM 525 O O . GLU A 1 73 ? 10.728 -5.367 7.299 1.00 95.94 73 GLU A O 1
ATOM 530 N N . LEU A 1 74 ? 10.387 -5.255 9.518 1.00 97.31 74 LEU A N 1
ATOM 531 C CA . LEU A 1 74 ? 9.443 -4.132 9.482 1.00 97.31 74 LEU A CA 1
ATOM 532 C C . LEU A 1 74 ? 9.889 -3.017 10.435 1.00 97.31 74 LEU A C 1
ATOM 534 O O . LEU A 1 74 ? 10.207 -3.291 11.596 1.00 97.31 74 LEU A O 1
ATOM 538 N N . GLU A 1 75 ? 9.843 -1.768 9.976 1.00 97.56 75 GLU A N 1
ATOM 539 C CA . GLU A 1 75 ? 9.970 -0.575 10.820 1.00 97.56 75 GLU A CA 1
ATOM 540 C C . GLU A 1 75 ? 8.726 0.305 10.655 1.00 97.56 75 GLU A C 1
ATOM 542 O O . GLU A 1 75 ? 8.343 0.667 9.546 1.00 97.56 75 GLU A O 1
ATOM 547 N N . ILE A 1 76 ? 8.055 0.617 11.769 1.00 97.38 76 ILE A N 1
ATOM 548 C CA . ILE A 1 76 ? 6.799 1.377 11.770 1.00 97.38 76 ILE A CA 1
ATOM 549 C C . ILE A 1 76 ? 7.019 2.713 12.469 1.00 97.38 76 ILE A C 1
ATOM 551 O O . ILE A 1 76 ? 7.374 2.749 13.651 1.00 97.38 76 ILE A O 1
ATOM 555 N N . TRP A 1 77 ? 6.684 3.804 11.786 1.00 98.06 77 TRP A N 1
ATOM 556 C CA . TRP A 1 77 ? 6.519 5.127 12.384 1.00 98.06 77 TRP A CA 1
ATOM 557 C C . TRP A 1 77 ? 5.034 5.485 12.383 1.00 98.06 77 TRP A C 1
ATOM 559 O O . TRP A 1 77 ? 4.529 6.184 11.503 1.00 98.06 77 TRP A O 1
ATOM 569 N N . GLN A 1 78 ? 4.320 4.965 13.384 1.00 94.94 78 GLN A N 1
ATOM 570 C CA . GLN A 1 78 ? 2.859 4.988 13.422 1.00 94.94 78 GLN A CA 1
ATOM 571 C C . GLN A 1 78 ? 2.282 6.410 13.424 1.00 94.94 78 GLN A C 1
ATOM 573 O O . GLN A 1 78 ? 1.305 6.660 12.727 1.00 94.94 78 GLN A O 1
ATOM 578 N N . GLU A 1 79 ? 2.879 7.360 14.151 1.00 94.56 79 GLU A N 1
ATOM 579 C CA . GLU A 1 79 ? 2.398 8.749 14.151 1.00 94.56 79 GLU A CA 1
ATOM 580 C C . GLU A 1 79 ? 2.602 9.468 12.813 1.00 94.56 79 GLU A C 1
ATOM 582 O O . GLU A 1 79 ? 1.899 10.438 12.536 1.00 94.56 79 GLU A O 1
ATOM 587 N N . ALA A 1 80 ? 3.561 9.014 12.003 1.00 96.44 80 ALA A N 1
ATOM 588 C CA . ALA A 1 80 ? 3.802 9.542 10.666 1.00 96.44 80 ALA A CA 1
ATOM 589 C C . ALA A 1 80 ? 2.972 8.820 9.592 1.00 96.44 80 ALA A C 1
ATOM 591 O O . ALA A 1 80 ? 2.939 9.285 8.460 1.00 96.44 80 ALA A O 1
ATOM 592 N N . GLY A 1 81 ? 2.320 7.700 9.929 1.00 97.75 81 GLY A N 1
ATOM 593 C CA . GLY A 1 81 ? 1.654 6.851 8.944 1.00 97.75 81 GLY A CA 1
ATOM 594 C C . GLY A 1 81 ? 2.638 6.203 7.969 1.00 97.75 81 GLY A C 1
ATOM 595 O O . GLY A 1 81 ? 2.275 5.965 6.823 1.00 97.75 81 GLY A O 1
ATOM 596 N N . VAL A 1 82 ? 3.877 5.931 8.401 1.00 98.44 82 VAL A N 1
ATOM 597 C CA . VAL A 1 82 ? 4.925 5.345 7.550 1.00 98.44 82 VAL A CA 1
ATOM 598 C C . VAL A 1 82 ? 5.274 3.933 8.018 1.00 98.44 82 VAL A C 1
ATOM 600 O O . VAL A 1 82 ? 5.434 3.683 9.217 1.00 98.44 82 VAL A O 1
ATOM 603 N N . LEU A 1 83 ? 5.411 3.025 7.058 1.00 98.50 83 LEU A N 1
ATOM 604 C CA . LEU A 1 83 ? 5.872 1.653 7.227 1.00 98.50 83 LEU A CA 1
ATOM 605 C C . LEU A 1 83 ? 6.994 1.369 6.220 1.00 98.50 83 LEU A C 1
ATOM 607 O O . LEU A 1 83 ? 6.759 1.440 5.017 1.00 98.50 83 LEU A O 1
ATOM 611 N N . GLU A 1 84 ? 8.177 0.994 6.704 1.00 98.06 84 GLU A N 1
ATOM 612 C CA . GLU A 1 84 ? 9.257 0.452 5.873 1.00 98.06 84 GLU A CA 1
ATOM 613 C C . GLU A 1 84 ? 9.258 -1.083 5.953 1.00 98.06 84 GLU A C 1
ATOM 615 O O . GLU A 1 84 ? 9.253 -1.674 7.039 1.00 98.06 84 GLU A O 1
ATOM 620 N N . ILE A 1 85 ? 9.258 -1.737 4.788 1.00 97.88 85 ILE A N 1
ATOM 621 C CA . ILE A 1 85 ? 9.203 -3.195 4.634 1.00 97.88 85 ILE A CA 1
ATOM 622 C C . ILE A 1 85 ? 10.489 -3.674 3.968 1.00 97.88 85 ILE A C 1
ATOM 624 O O . ILE A 1 85 ? 10.713 -3.444 2.779 1.00 97.88 85 ILE A O 1
ATOM 628 N N . MET A 1 86 ? 11.313 -4.408 4.706 1.00 96.38 86 MET A N 1
ATOM 629 C CA . MET A 1 86 ? 12.555 -5.003 4.218 1.00 96.38 86 MET A CA 1
ATOM 630 C C . MET A 1 86 ? 12.324 -6.473 3.844 1.00 96.38 86 MET A C 1
ATOM 632 O O . MET A 1 86 ? 12.062 -7.328 4.693 1.00 96.38 86 MET A O 1
ATOM 636 N N . TYR A 1 87 ? 12.447 -6.782 2.551 1.00 91.75 87 TYR A N 1
ATOM 637 C CA . TYR A 1 87 ? 12.166 -8.107 1.965 1.00 91.75 87 TYR A CA 1
ATOM 638 C C . TYR A 1 87 ? 13.429 -8.828 1.454 1.00 91.75 87 TYR A C 1
ATOM 640 O O . TYR A 1 87 ? 13.356 -9.772 0.662 1.00 91.75 87 TYR A O 1
ATOM 648 N N . GLY A 1 88 ? 14.606 -8.403 1.929 1.00 85.06 88 GLY A N 1
ATOM 649 C CA . GLY A 1 88 ? 15.856 -9.159 1.838 1.00 85.06 88 GLY A CA 1
ATOM 650 C C . GLY A 1 88 ? 17.078 -8.328 1.441 1.00 85.06 88 GLY A C 1
ATOM 651 O O . GLY A 1 88 ? 17.115 -7.706 0.381 1.00 85.06 88 GLY A O 1
ATOM 652 N N . GLY A 1 89 ? 18.142 -8.416 2.244 1.00 83.38 89 GLY A N 1
ATOM 653 C CA . GLY A 1 89 ? 19.391 -7.690 2.001 1.00 83.38 89 GLY A CA 1
ATOM 654 C C . GLY A 1 89 ? 19.229 -6.195 2.270 1.00 83.38 89 GLY A C 1
ATOM 655 O O . GLY A 1 89 ? 18.762 -5.822 3.334 1.00 83.38 89 GLY A O 1
ATOM 656 N N . GLU A 1 90 ? 19.625 -5.362 1.309 1.00 85.81 90 GLU A N 1
ATOM 657 C CA . GLU A 1 90 ? 19.482 -3.896 1.360 1.00 85.81 90 GLU A CA 1
ATOM 658 C C . GLU A 1 90 ? 18.223 -3.408 0.607 1.00 85.81 90 GLU A C 1
ATOM 660 O O . GLU A 1 90 ? 18.113 -2.226 0.301 1.00 85.81 90 GLU A O 1
ATOM 665 N N . SER A 1 91 ? 17.307 -4.320 0.246 1.00 91.69 91 SER A N 1
ATOM 666 C CA . SER A 1 91 ? 16.069 -4.002 -0.479 1.00 91.69 91 SER A CA 1
ATOM 667 C C . SER A 1 91 ? 14.931 -3.679 0.493 1.00 91.69 91 SER A C 1
ATOM 669 O O . SER A 1 91 ? 14.602 -4.514 1.345 1.00 91.69 91 SER A O 1
ATOM 671 N N . SER A 1 92 ? 14.289 -2.525 0.313 1.00 95.38 92 SER A N 1
ATOM 672 C CA . SER A 1 92 ? 13.104 -2.120 1.071 1.00 95.38 92 SER A CA 1
ATOM 673 C C . SER A 1 92 ? 12.014 -1.508 0.182 1.00 95.38 92 SER A C 1
ATOM 675 O O . SER A 1 92 ? 12.204 -1.264 -1.015 1.00 95.38 92 SER A O 1
ATOM 677 N N . MET A 1 93 ? 10.815 -1.392 0.746 1.00 96.81 93 MET A N 1
ATOM 678 C CA . MET A 1 93 ? 9.662 -0.695 0.185 1.00 96.81 93 MET A CA 1
ATOM 679 C C . MET A 1 93 ? 9.061 0.150 1.298 1.00 96.81 93 MET A C 1
ATOM 681 O O . MET A 1 93 ? 8.725 -0.386 2.353 1.00 96.81 93 MET A O 1
ATOM 685 N N . ASP A 1 94 ? 8.889 1.435 1.028 1.00 97.44 94 ASP A N 1
ATOM 686 C CA . ASP A 1 94 ? 8.223 2.370 1.924 1.00 97.44 94 ASP A CA 1
ATOM 687 C C . ASP A 1 94 ? 6.748 2.492 1.551 1.00 97.44 94 ASP A C 1
ATOM 689 O O . ASP A 1 94 ? 6.398 2.566 0.369 1.00 97.44 94 ASP A O 1
ATOM 693 N N . MET A 1 95 ? 5.888 2.535 2.565 1.00 98.25 95 MET A N 1
ATOM 694 C CA . MET A 1 95 ? 4.472 2.863 2.448 1.00 98.25 95 MET A CA 1
ATOM 695 C C . MET A 1 95 ? 4.159 4.039 3.370 1.00 98.25 95 MET A C 1
ATOM 697 O O . MET A 1 95 ? 4.236 3.909 4.590 1.00 98.25 95 MET A O 1
ATOM 701 N N . GLU A 1 96 ? 3.794 5.177 2.788 1.00 98.38 96 GLU A N 1
ATOM 702 C CA . GLU A 1 96 ? 3.440 6.403 3.510 1.00 98.38 96 GLU A CA 1
ATOM 703 C C . GLU A 1 96 ? 1.963 6.729 3.291 1.00 98.38 96 GLU A C 1
ATOM 705 O O . GLU A 1 96 ? 1.502 6.842 2.154 1.00 98.38 96 GLU A O 1
ATOM 710 N N . GLU A 1 97 ? 1.208 6.872 4.378 1.00 98.00 97 GLU A N 1
ATOM 711 C CA . GLU A 1 97 ? -0.202 7.246 4.328 1.00 98.00 97 GLU A CA 1
ATOM 712 C C . GLU A 1 97 ? -0.365 8.664 3.766 1.00 98.00 97 GLU A C 1
ATOM 714 O O . GLU A 1 97 ? 0.125 9.652 4.315 1.00 98.00 97 GLU A O 1
ATOM 719 N N . GLY A 1 98 ? -1.086 8.760 2.653 1.00 94.25 98 GLY A N 1
ATOM 720 C CA . GLY A 1 98 ? -1.386 10.005 1.969 1.00 94.25 98 GLY A CA 1
ATOM 721 C C . GLY A 1 98 ? -2.797 10.511 2.253 1.00 94.25 98 GLY A C 1
ATOM 722 O O . GLY A 1 98 ? -3.638 9.856 2.866 1.00 94.25 98 GLY A O 1
ATOM 723 N N . THR A 1 99 ? -3.087 11.705 1.738 1.00 92.19 99 THR A N 1
ATOM 724 C CA . THR A 1 99 ? -4.453 12.240 1.694 1.00 92.19 99 THR A CA 1
ATOM 725 C C . THR A 1 99 ? -4.805 12.618 0.265 1.00 92.19 99 THR A C 1
ATOM 727 O O . THR A 1 99 ? -4.035 13.299 -0.415 1.00 92.19 99 THR A O 1
ATOM 730 N N . ILE A 1 100 ? -5.985 12.203 -0.198 1.00 90.88 100 ILE A N 1
ATOM 731 C CA . ILE A 1 100 ? -6.484 12.616 -1.510 1.00 90.88 100 ILE A CA 1
ATOM 732 C C . ILE A 1 100 ? -6.901 14.084 -1.407 1.00 90.88 100 ILE A C 1
ATOM 734 O O . ILE A 1 100 ? -7.792 14.450 -0.635 1.00 90.88 100 ILE A O 1
ATOM 738 N N . HIS A 1 101 ? -6.245 14.957 -2.172 1.00 89.62 101 HIS A N 1
ATOM 739 C CA . HIS A 1 101 ? -6.567 16.379 -2.139 1.00 89.62 101 HIS A CA 1
ATOM 740 C C . HIS A 1 101 ? -8.017 16.593 -2.624 1.00 89.62 101 HIS A C 1
ATOM 742 O O . HIS A 1 101 ? -8.367 16.094 -3.689 1.00 89.62 101 HIS A O 1
ATOM 748 N N . PRO A 1 102 ? -8.851 17.444 -1.991 1.00 89.44 102 PRO A N 1
ATOM 749 C CA . PRO A 1 102 ? -10.258 17.654 -2.391 1.00 89.44 102 PRO A CA 1
ATOM 750 C C . PRO A 1 102 ? -10.504 18.167 -3.825 1.00 89.44 102 PRO A C 1
ATOM 752 O O . PRO A 1 102 ? -11.642 18.346 -4.248 1.00 89.44 102 PRO A O 1
ATOM 755 N N . LYS A 1 103 ? -9.437 18.497 -4.558 1.00 93.44 103 LYS A N 1
ATOM 756 C CA . LYS A 1 103 ? -9.482 18.948 -5.960 1.00 93.44 103 LYS A CA 1
ATOM 757 C C . LYS A 1 103 ? -9.055 17.853 -6.932 1.00 93.44 103 LYS A C 1
ATOM 759 O O . LYS A 1 103 ? -9.255 18.021 -8.131 1.00 93.44 103 LYS A O 1
ATOM 764 N N . ASP A 1 104 ? -8.465 16.782 -6.423 1.00 92.81 104 ASP A N 1
ATOM 765 C CA . ASP A 1 104 ? -8.085 15.619 -7.196 1.00 92.81 104 ASP A CA 1
ATOM 766 C C . ASP A 1 104 ? -9.291 14.686 -7.320 1.00 92.81 104 ASP A C 1
ATOM 768 O O . ASP A 1 104 ? -9.450 13.701 -6.603 1.00 92.81 104 ASP A O 1
ATOM 772 N N . GLN A 1 105 ? -10.200 15.069 -8.215 1.00 94.50 105 GLN A N 1
ATOM 773 C CA . GLN A 1 105 ? -11.414 14.300 -8.483 1.00 94.50 105 GLN A CA 1
ATOM 774 C C . GLN A 1 105 ? -11.111 12.973 -9.180 1.00 94.50 105 GLN A C 1
ATOM 776 O O . GLN A 1 105 ? -11.949 12.081 -9.147 1.00 94.50 105 GLN A O 1
ATOM 781 N N . VAL A 1 106 ? -9.945 12.850 -9.821 1.00 94.06 106 VAL A N 1
ATOM 782 C CA . VAL A 1 106 ? -9.558 11.652 -10.569 1.00 94.06 106 VAL A CA 1
ATOM 783 C C . VAL A 1 106 ? -9.164 10.552 -9.588 1.00 94.06 106 VAL A C 1
ATOM 785 O O . VAL A 1 106 ? -9.771 9.485 -9.605 1.00 94.06 106 VAL A O 1
ATOM 788 N N . THR A 1 107 ? -8.248 10.849 -8.667 1.00 93.69 107 THR A N 1
ATOM 789 C CA . THR A 1 107 ? -7.849 9.927 -7.592 1.00 93.69 107 THR A CA 1
ATOM 790 C C . THR A 1 107 ? -9.011 9.635 -6.643 1.00 93.69 107 THR A C 1
ATOM 792 O O . THR A 1 107 ? -9.207 8.488 -6.254 1.00 93.69 107 THR A O 1
ATOM 795 N N . ALA A 1 108 ? -9.835 10.641 -6.316 1.00 94.88 108 ALA A N 1
ATOM 796 C CA . ALA A 1 108 ? -11.013 10.439 -5.470 1.00 94.88 108 ALA A CA 1
ATOM 797 C C . ALA A 1 108 ? -12.050 9.505 -6.115 1.00 94.88 108 ALA A C 1
ATOM 799 O O . ALA A 1 108 ? -12.550 8.606 -5.448 1.00 94.88 108 ALA A O 1
ATOM 800 N N . ALA A 1 109 ? -12.350 9.688 -7.407 1.00 95.62 109 ALA A N 1
ATOM 801 C CA . ALA A 1 109 ? -13.285 8.818 -8.117 1.00 95.62 109 ALA A CA 1
ATOM 802 C C . ALA A 1 109 ? -12.746 7.389 -8.258 1.00 95.62 109 ALA A C 1
ATOM 804 O O . ALA A 1 109 ? -13.517 6.442 -8.150 1.00 95.62 109 ALA A O 1
ATOM 805 N N . PHE A 1 110 ? -11.435 7.230 -8.465 1.00 95.81 110 PHE A N 1
ATOM 806 C CA . PHE A 1 110 ? -10.800 5.914 -8.507 1.00 95.81 110 PHE A CA 1
ATOM 807 C C . PHE A 1 110 ? -10.896 5.198 -7.152 1.00 95.81 110 PHE A C 1
ATOM 809 O O . PHE A 1 110 ? -11.274 4.033 -7.099 1.00 95.81 110 PHE A O 1
ATOM 816 N N . ALA A 1 111 ? -10.628 5.903 -6.049 1.00 95.19 111 ALA A N 1
ATOM 817 C CA . ALA A 1 111 ? -10.789 5.355 -4.703 1.00 95.19 111 ALA A CA 1
ATOM 818 C C . ALA A 1 111 ? -12.242 4.918 -4.428 1.00 95.19 111 ALA A C 1
ATOM 820 O O . ALA A 1 111 ? -12.466 3.808 -3.950 1.00 95.19 111 ALA A O 1
ATOM 821 N N . GLU A 1 112 ? -13.224 5.751 -4.803 1.00 95.19 112 GLU A N 1
ATOM 822 C CA . GLU A 1 112 ? -14.657 5.443 -4.669 1.00 95.19 112 GLU A CA 1
ATOM 8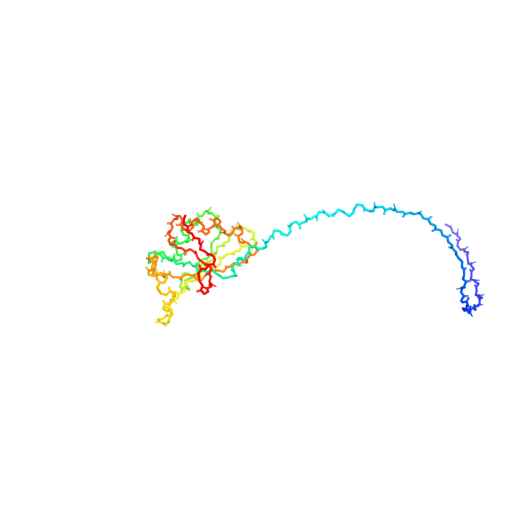23 C C . GLU A 1 112 ? -15.078 4.236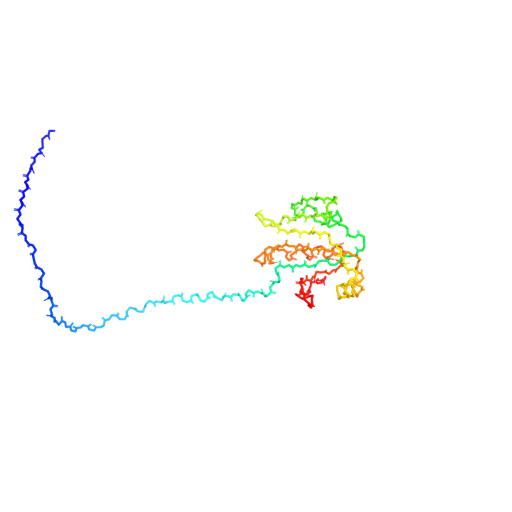 -5.528 1.00 95.19 112 GLU A C 1
ATOM 825 O O . GLU A 1 112 ? -15.805 3.373 -5.046 1.00 95.19 112 GLU A O 1
ATOM 830 N N . GLU A 1 113 ? -14.598 4.128 -6.774 1.00 95.44 113 GLU A N 1
ATOM 831 C CA . GLU A 1 113 ? -14.872 2.981 -7.662 1.00 95.44 113 GLU A CA 1
ATOM 832 C C . GLU A 1 113 ? -14.376 1.649 -7.076 1.00 95.44 113 GLU A C 1
ATOM 834 O O . GLU A 1 113 ? -14.956 0.596 -7.350 1.00 95.44 113 GLU A O 1
ATOM 839 N N . HIS A 1 114 ? -13.321 1.702 -6.261 1.00 93.69 114 HIS A N 1
ATOM 840 C CA . HIS A 1 114 ? -12.687 0.546 -5.634 1.00 93.69 114 HIS A CA 1
ATOM 841 C C . HIS A 1 114 ? -13.055 0.359 -4.151 1.00 93.69 114 HIS A C 1
ATOM 843 O O . HIS A 1 114 ? -12.419 -0.458 -3.484 1.00 93.69 114 HIS A O 1
ATOM 849 N N . ASP A 1 115 ? -14.061 1.080 -3.637 1.00 93.38 115 ASP A N 1
ATOM 850 C CA . ASP A 1 115 ? -14.498 1.033 -2.230 1.00 93.38 115 ASP A CA 1
ATOM 851 C C . ASP A 1 115 ? -13.324 1.214 -1.235 1.00 93.38 115 ASP A C 1
ATOM 853 O O . ASP A 1 115 ? -13.207 0.507 -0.229 1.00 93.38 115 ASP A O 1
ATOM 857 N N . CYS A 1 116 ? -12.410 2.139 -1.548 1.00 94.50 116 CYS A N 1
ATOM 858 C CA . CYS A 1 116 ? -11.226 2.438 -0.747 1.00 94.50 116 CYS A CA 1
ATOM 859 C C . CYS A 1 116 ? -11.283 3.855 -0.168 1.00 94.50 116 CYS A C 1
ATOM 861 O O . CYS A 1 116 ? -11.551 4.824 -0.877 1.00 94.50 116 CYS A O 1
ATOM 863 N N . ASP A 1 117 ? -10.942 3.983 1.112 1.00 92.56 117 ASP A N 1
ATOM 864 C CA . ASP A 1 117 ? -11.002 5.251 1.855 1.00 92.56 117 ASP A CA 1
ATOM 865 C C . ASP A 1 117 ? -9.614 5.802 2.202 1.00 92.56 117 ASP A C 1
ATOM 867 O O . ASP A 1 117 ? -9.474 6.962 2.598 1.00 92.56 117 ASP A O 1
ATOM 871 N N . ARG A 1 118 ? -8.575 4.972 2.062 1.00 95.50 118 ARG A N 1
ATOM 872 C CA . ARG A 1 118 ? -7.182 5.332 2.333 1.00 95.50 118 ARG A CA 1
ATOM 873 C C . ARG A 1 118 ? -6.332 5.174 1.088 1.00 95.50 118 ARG A C 1
ATOM 875 O O . ARG A 1 118 ? -6.607 4.333 0.234 1.00 95.50 118 ARG A O 1
ATOM 882 N N . VAL A 1 119 ? -5.269 5.965 1.021 1.00 97.56 119 VAL A N 1
ATOM 883 C CA . VAL A 1 119 ? -4.256 5.874 -0.028 1.00 97.56 119 VAL A CA 1
ATOM 884 C C . VAL A 1 119 ? -2.876 5.895 0.608 1.00 97.56 119 VAL A C 1
ATOM 886 O O . VAL A 1 119 ? -2.618 6.689 1.509 1.00 97.56 119 VAL A O 1
ATOM 889 N N . TYR A 1 120 ? -1.991 5.038 0.123 1.00 98.38 120 TYR A N 1
ATOM 890 C CA . TYR A 1 120 ? -0.585 5.017 0.493 1.00 98.38 120 TYR A CA 1
ATOM 891 C C . TYR A 1 120 ? 0.260 5.309 -0.736 1.00 98.38 120 TYR A C 1
ATOM 893 O O . TYR A 1 120 ? 0.035 4.706 -1.787 1.00 98.38 120 TYR A O 1
ATOM 901 N N . LEU A 1 121 ? 1.244 6.192 -0.591 1.00 97.81 121 LEU A N 1
ATOM 902 C CA . LEU A 1 121 ? 2.341 6.302 -1.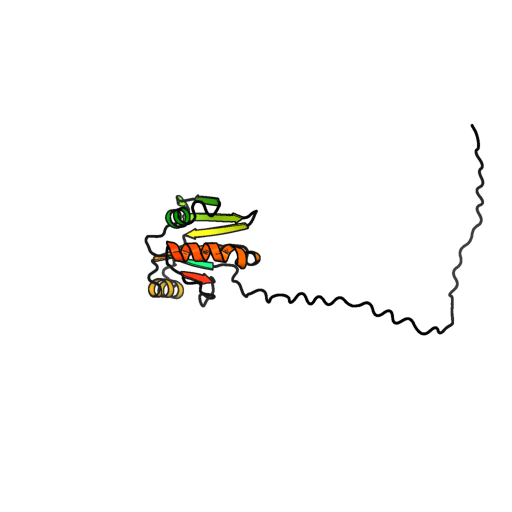542 1.00 97.81 121 LEU A CA 1
ATOM 903 C C . LEU A 1 121 ? 3.319 5.162 -1.271 1.00 97.81 121 LEU A C 1
ATOM 905 O O . LEU A 1 121 ? 3.757 4.961 -0.139 1.00 97.81 121 LEU A O 1
ATOM 909 N N . VAL A 1 122 ? 3.642 4.412 -2.316 1.00 98.19 122 VAL A N 1
ATOM 910 C CA . VAL A 1 122 ? 4.454 3.202 -2.247 1.00 98.19 122 VAL A CA 1
ATOM 911 C C . VAL A 1 122 ? 5.710 3.413 -3.076 1.00 98.19 122 VAL A C 1
ATOM 913 O O . VAL A 1 122 ? 5.643 3.591 -4.296 1.00 98.19 122 VAL A O 1
ATOM 916 N N . THR A 1 123 ? 6.863 3.379 -2.412 1.00 96.06 123 THR A N 1
ATOM 917 C CA . THR A 1 123 ? 8.157 3.680 -3.032 1.00 96.06 123 THR A CA 1
ATOM 918 C C . THR A 1 123 ? 9.110 2.505 -2.872 1.00 96.06 123 THR A C 1
ATOM 920 O O . THR A 1 123 ? 9.314 1.993 -1.778 1.00 96.06 123 THR A O 1
ATOM 923 N N . PHE A 1 124 ? 9.708 2.069 -3.977 1.00 94.38 124 PHE A N 1
ATOM 924 C CA . PHE A 1 124 ? 10.774 1.067 -4.013 1.00 94.38 124 PHE A CA 1
ATOM 925 C C . PHE A 1 124 ? 11.586 1.251 -5.301 1.00 94.38 124 PHE A C 1
ATOM 927 O O . PHE A 1 124 ? 11.152 1.910 -6.249 1.00 94.38 124 PHE A O 1
ATOM 934 N N . SER A 1 125 ? 12.776 0.657 -5.387 1.00 90.94 125 SER A N 1
ATOM 935 C CA . SER A 1 125 ? 13.545 0.707 -6.633 1.00 90.94 125 SER A CA 1
ATOM 936 C C . SER A 1 125 ? 12.851 -0.104 -7.730 1.00 90.94 125 SER A C 1
ATOM 938 O O . SER A 1 125 ? 12.655 -1.306 -7.586 1.00 90.94 125 SER A O 1
ATOM 940 N N . ALA A 1 126 ? 12.559 0.496 -8.888 1.00 88.81 126 ALA A N 1
ATOM 941 C CA . ALA A 1 126 ? 11.917 -0.208 -10.009 1.00 88.81 126 ALA A CA 1
ATOM 942 C C . ALA A 1 126 ? 12.675 -1.477 -10.474 1.00 88.81 126 ALA A C 1
ATOM 944 O O . ALA A 1 126 ? 12.088 -2.377 -11.076 1.00 88.81 126 ALA A O 1
ATOM 945 N N . GLU A 1 127 ? 13.981 -1.583 -10.197 1.00 89.00 127 GLU A N 1
ATOM 946 C CA . GLU A 1 127 ? 14.780 -2.786 -10.487 1.00 89.00 127 GLU A CA 1
ATOM 947 C C . GLU A 1 127 ? 14.455 -3.967 -9.556 1.00 89.00 127 GLU A C 1
ATOM 949 O O . GLU A 1 127 ? 14.762 -5.117 -9.872 1.00 89.00 127 GLU A O 1
ATOM 954 N N . GLU A 1 128 ? 13.795 -3.692 -8.435 1.00 90.62 128 GLU A N 1
ATOM 955 C CA . GLU A 1 128 ? 13.389 -4.642 -7.399 1.00 90.62 128 GLU A CA 1
ATOM 956 C C . GLU A 1 128 ? 11.930 -5.071 -7.544 1.00 90.62 128 GLU A C 1
ATOM 958 O O . GLU A 1 128 ? 11.435 -5.852 -6.736 1.00 90.62 128 GLU A O 1
ATOM 963 N N . TYR A 1 129 ? 11.259 -4.654 -8.622 1.00 90.75 129 TYR A N 1
ATOM 964 C CA . TYR A 1 129 ? 9.853 -4.968 -8.858 1.00 90.75 129 TYR A CA 1
ATOM 965 C C . TYR A 1 129 ? 9.538 -6.472 -8.780 1.00 90.75 129 TYR A C 1
ATOM 967 O O . TYR A 1 129 ? 8.568 -6.883 -8.151 1.00 90.75 129 TYR A O 1
ATOM 975 N N . GLU A 1 130 ? 10.390 -7.330 -9.358 1.00 90.94 130 GLU A N 1
ATOM 976 C CA . GLU A 1 130 ? 10.203 -8.789 -9.273 1.00 90.94 130 GLU A CA 1
ATOM 977 C C . GLU A 1 130 ? 10.275 -9.310 -7.819 1.00 90.94 130 GLU A C 1
ATOM 979 O O . GLU A 1 130 ? 9.643 -10.320 -7.510 1.00 90.94 130 GLU A O 1
ATOM 984 N N . LYS A 1 131 ? 11.014 -8.631 -6.927 1.00 92.00 131 LYS A N 1
ATOM 985 C CA . LYS A 1 131 ? 11.164 -9.000 -5.509 1.00 92.00 131 LYS A CA 1
ATOM 986 C C . LYS A 1 131 ? 10.037 -8.468 -4.626 1.00 92.00 131 LYS A C 1
ATOM 988 O O . LYS A 1 131 ? 9.670 -9.152 -3.679 1.00 92.00 131 LYS A O 1
ATOM 993 N N . VAL A 1 132 ? 9.512 -7.276 -4.918 1.00 93.81 132 VAL A N 1
ATOM 994 C CA . VAL A 1 132 ? 8.444 -6.644 -4.121 1.00 93.81 132 VAL A CA 1
ATOM 995 C C . VAL A 1 132 ? 7.056 -7.185 -4.479 1.00 93.81 132 VAL A C 1
ATOM 997 O O . 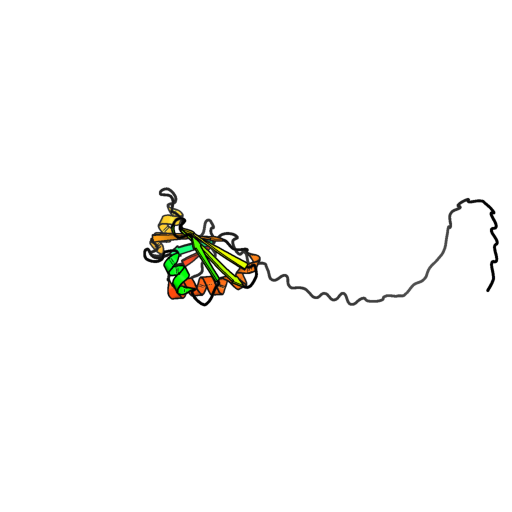VAL A 1 132 ? 6.160 -7.217 -3.643 1.00 93.81 132 VAL A O 1
ATOM 1000 N N . LEU A 1 133 ? 6.879 -7.691 -5.705 1.00 94.06 133 LEU A N 1
ATOM 1001 C CA . LEU A 1 133 ? 5.611 -8.242 -6.189 1.00 94.06 133 LEU A CA 1
ATOM 1002 C C . LEU A 1 133 ? 4.953 -9.272 -5.243 1.00 94.06 133 LEU A C 1
ATOM 1004 O O . LEU A 1 133 ? 3.743 -9.177 -5.042 1.00 94.06 133 LEU A O 1
ATOM 1008 N N . PRO A 1 134 ? 5.673 -10.257 -4.669 1.00 95.31 134 PRO A N 1
ATOM 1009 C CA . PRO A 1 134 ? 5.106 -11.169 -3.676 1.00 95.31 134 PRO A CA 1
ATOM 1010 C C . PRO A 1 134 ? 4.596 -10.465 -2.413 1.00 95.31 134 PRO A C 1
ATOM 1012 O O . PRO A 1 134 ? 3.556 -10.862 -1.901 1.00 95.31 134 PRO A O 1
ATOM 1015 N N . VAL A 1 135 ? 5.280 -9.414 -1.948 1.00 96.69 135 VAL A N 1
ATOM 1016 C CA . VAL A 1 135 ? 4.869 -8.618 -0.778 1.00 96.69 135 VAL A CA 1
ATOM 1017 C C . VAL A 1 135 ? 3.574 -7.869 -1.084 1.00 96.69 135 VAL A C 1
ATOM 1019 O O . VAL A 1 135 ? 2.603 -8.004 -0.350 1.00 96.69 135 VAL A O 1
ATOM 1022 N N . MET A 1 136 ? 3.514 -7.160 -2.218 1.00 97.31 136 MET A N 1
ATOM 1023 C CA . MET A 1 136 ? 2.304 -6.441 -2.644 1.00 97.31 136 MET A CA 1
ATOM 1024 C C . MET A 1 136 ? 1.108 -7.388 -2.809 1.00 97.31 136 MET A C 1
ATOM 1026 O O . MET A 1 136 ? 0.001 -7.064 -2.394 1.00 97.31 136 MET A O 1
ATOM 1030 N N . ARG A 1 137 ? 1.320 -8.584 -3.379 1.00 97.19 137 ARG A N 1
ATOM 1031 C CA . ARG A 1 137 ? 0.257 -9.598 -3.502 1.00 97.19 137 ARG A CA 1
ATOM 1032 C C . ARG A 1 137 ? -0.203 -10.134 -2.153 1.00 97.19 137 ARG A C 1
ATOM 1034 O O . ARG A 1 137 ? -1.391 -10.375 -2.001 1.00 97.19 137 ARG A O 1
ATOM 1041 N N . HIS A 1 138 ? 0.710 -10.328 -1.205 1.00 97.38 138 HIS A N 1
ATOM 1042 C CA . HIS A 1 138 ? 0.357 -10.772 0.143 1.00 97.38 138 HIS A CA 1
ATOM 1043 C C . HIS A 1 138 ? -0.491 -9.722 0.870 1.00 97.38 138 HIS A C 1
ATOM 1045 O O . HIS A 1 138 ? -1.516 -10.063 1.447 1.00 97.38 138 HIS A O 1
ATOM 1051 N N . ILE A 1 139 ? -0.131 -8.438 0.751 1.00 97.88 139 ILE A N 1
ATOM 1052 C CA . ILE A 1 139 ? -0.945 -7.330 1.277 1.00 97.88 139 ILE A CA 1
ATOM 1053 C C . ILE A 1 139 ? -2.342 -7.348 0.647 1.00 97.88 139 ILE A C 1
ATOM 1055 O O . ILE A 1 139 ? -3.322 -7.284 1.376 1.00 97.88 139 ILE A O 1
ATOM 1059 N N . LEU A 1 140 ? -2.455 -7.502 -0.678 1.00 97.69 140 LEU A N 1
ATOM 1060 C CA . LEU A 1 140 ? -3.762 -7.590 -1.343 1.00 97.69 140 LEU A CA 1
ATOM 1061 C C . LEU A 1 140 ? -4.606 -8.765 -0.830 1.00 97.69 140 LEU A C 1
ATOM 1063 O O . LEU A 1 140 ? -5.796 -8.598 -0.604 1.00 97.69 140 LEU A O 1
ATOM 1067 N N . GLN A 1 141 ? -3.990 -9.930 -0.621 1.00 97.00 141 GLN A N 1
ATOM 1068 C CA . GLN A 1 141 ? -4.683 -11.138 -0.158 1.00 97.00 141 GLN A CA 1
ATOM 1069 C C . GLN A 1 141 ? -5.217 -11.022 1.273 1.00 97.00 141 GLN A C 1
ATOM 1071 O O . GLN A 1 141 ? -6.285 -11.545 1.584 1.00 97.00 141 GLN A O 1
ATOM 1076 N N . GLU A 1 142 ? -4.472 -10.356 2.155 1.00 97.19 142 GLU A N 1
ATOM 1077 C CA . GLU A 1 142 ? -4.817 -10.274 3.578 1.00 97.19 142 GLU A CA 1
ATOM 1078 C C . GLU A 1 142 ? -5.575 -8.984 3.936 1.00 97.19 142 GLU A C 1
ATOM 1080 O O . GLU A 1 142 ? -6.378 -8.971 4.871 1.00 97.19 142 GLU A O 1
ATOM 1085 N N . CYS A 1 143 ? -5.343 -7.891 3.203 1.00 96.94 143 CYS A N 1
ATOM 1086 C CA . CYS A 1 143 ? -5.929 -6.574 3.468 1.00 96.94 143 CYS A CA 1
ATOM 1087 C C . CYS A 1 143 ? -6.959 -6.123 2.420 1.00 96.94 143 CYS A C 1
ATOM 1089 O O . CYS A 1 143 ? -7.687 -5.161 2.677 1.00 96.94 143 CYS A O 1
ATOM 1091 N N . GLY A 1 144 ? -7.049 -6.787 1.265 1.00 96.25 144 GLY A N 1
ATOM 1092 C CA . GLY A 1 144 ? -7.844 -6.324 0.127 1.00 96.25 144 GLY A CA 1
ATOM 1093 C C . GLY A 1 144 ? -7.226 -5.100 -0.556 1.00 96.25 144 GLY A C 1
ATOM 1094 O O . GLY A 1 144 ? -6.011 -4.917 -0.563 1.00 96.25 144 GLY A O 1
ATOM 1095 N N . GLY A 1 145 ? -8.074 -4.246 -1.133 1.00 96.25 145 GLY A N 1
ATOM 1096 C CA . GLY A 1 145 ? -7.644 -3.018 -1.806 1.00 96.25 145 GLY A CA 1
ATOM 1097 C C . GLY A 1 145 ? -7.063 -3.249 -3.203 1.00 96.25 145 GLY A C 1
ATOM 1098 O O . GLY A 1 145 ? -7.339 -4.251 -3.868 1.00 96.25 145 GLY A O 1
ATOM 1099 N N . ILE A 1 146 ? -6.282 -2.281 -3.679 1.00 97.75 146 ILE A N 1
ATOM 1100 C CA . ILE A 1 146 ? -5.712 -2.281 -5.030 1.00 97.75 146 ILE A CA 1
ATOM 1101 C C . ILE A 1 146 ? -4.388 -1.521 -5.058 1.00 97.75 146 ILE A C 1
ATOM 1103 O O . ILE A 1 146 ? -4.280 -0.409 -4.544 1.00 97.75 146 ILE A O 1
ATOM 1107 N N . PHE A 1 147 ? -3.376 -2.107 -5.700 1.00 98.00 147 PHE A N 1
ATOM 1108 C CA . PHE A 1 147 ? -2.156 -1.386 -6.052 1.00 98.00 147 PHE A CA 1
ATOM 1109 C C . PHE A 1 147 ? -2.246 -0.897 -7.493 1.00 98.00 147 PHE A C 1
ATOM 1111 O O . PHE A 1 147 ? -2.703 -1.618 -8.384 1.00 98.00 147 PHE A O 1
ATOM 1118 N N . CYS A 1 148 ? -1.723 0.289 -7.757 1.00 97.19 148 CYS A N 1
ATOM 1119 C CA . CYS A 1 148 ? -1.565 0.788 -9.111 1.00 97.19 148 CYS A CA 1
ATOM 1120 C C . CYS A 1 148 ? -0.317 1.655 -9.254 1.00 97.19 148 CYS A C 1
ATOM 1122 O O . CYS A 1 148 ? 0.208 2.168 -8.272 1.00 97.19 148 CYS A O 1
ATOM 1124 N N . GLY A 1 149 ? 0.166 1.834 -10.479 1.00 95.88 149 GLY A N 1
ATOM 1125 C CA . GLY A 1 149 ? 1.189 2.841 -10.749 1.00 95.88 149 GLY A CA 1
ATOM 1126 C C . GLY A 1 149 ? 0.680 4.242 -10.428 1.00 95.88 149 GLY A C 1
ATOM 1127 O O . GLY A 1 149 ? -0.445 4.571 -10.813 1.00 95.88 149 GLY A O 1
ATOM 1128 N N . ASP A 1 150 ? 1.509 5.072 -9.793 1.00 94.12 150 ASP A N 1
ATOM 1129 C CA . ASP A 1 150 ? 1.221 6.501 -9.643 1.00 94.12 150 ASP A CA 1
ATOM 1130 C C . ASP A 1 150 ? 1.432 7.198 -10.995 1.00 94.12 150 ASP A C 1
ATOM 1132 O O . ASP A 1 150 ? 2.528 7.601 -11.388 1.00 94.12 150 ASP A O 1
ATOM 1136 N N . THR A 1 151 ? 0.377 7.183 -11.800 1.00 92.25 151 THR A N 1
ATOM 1137 C CA . THR A 1 151 ? 0.361 7.618 -13.196 1.00 92.25 151 THR A CA 1
ATOM 1138 C C . THR A 1 151 ? -1.007 8.206 -13.505 1.00 92.25 151 THR A C 1
ATOM 1140 O O . THR A 1 151 ? -1.990 7.891 -12.838 1.00 92.25 151 THR A O 1
ATOM 1143 N N . GLU A 1 152 ? -1.104 9.016 -14.560 1.00 89.38 152 GLU A N 1
ATOM 1144 C CA . GLU A 1 152 ? -2.364 9.677 -14.933 1.00 89.38 152 GLU A CA 1
ATOM 1145 C C . GLU A 1 152 ? -3.523 8.702 -15.216 1.00 89.38 152 GLU A C 1
ATOM 1147 O O . GLU A 1 152 ? -4.683 9.108 -15.165 1.00 89.38 152 GLU A O 1
ATOM 1152 N N . ASP A 1 153 ? -3.232 7.438 -15.543 1.00 91.81 153 ASP A N 1
ATOM 1153 C CA . ASP A 1 153 ? -4.235 6.407 -15.817 1.00 91.81 153 ASP A CA 1
ATOM 1154 C C . ASP A 1 153 ? -4.226 5.235 -14.823 1.00 91.81 153 ASP A C 1
ATOM 1156 O O . ASP A 1 153 ? -4.865 4.215 -15.101 1.00 91.81 153 ASP A O 1
ATOM 1160 N N . PHE A 1 154 ? -3.533 5.386 -13.687 1.00 94.44 154 PHE A N 1
ATOM 1161 C CA . PHE A 1 154 ? -3.399 4.386 -12.621 1.00 94.44 154 PHE A CA 1
ATOM 1162 C C . PHE A 1 154 ? -2.914 3.024 -13.122 1.00 94.44 154 PHE A C 1
ATOM 1164 O O . PHE A 1 154 ? -3.426 1.978 -12.723 1.00 94.44 154 PHE A O 1
ATOM 1171 N N . LYS A 1 155 ? -1.941 2.999 -14.039 1.00 93.62 155 LYS A N 1
ATOM 1172 C CA . LYS A 1 155 ? -1.405 1.749 -14.587 1.00 93.62 155 LYS A CA 1
ATOM 1173 C C . LYS A 1 155 ? 0.087 1.559 -14.328 1.00 93.62 155 LYS A C 1
ATOM 1175 O O . LYS A 1 155 ? 0.854 2.515 -14.305 1.00 93.62 155 LYS A O 1
ATOM 1180 N N . PRO A 1 156 ? 0.525 0.295 -14.199 1.00 93.94 156 PRO A N 1
ATOM 1181 C CA . PRO A 1 156 ? -0.286 -0.924 -14.226 1.00 93.94 156 PRO A CA 1
ATOM 1182 C C . PRO A 1 156 ? -1.091 -1.103 -12.931 1.00 93.94 156 PRO A C 1
ATOM 1184 O O . PRO A 1 156 ? -0.698 -0.600 -11.888 1.00 93.94 156 PRO A O 1
ATOM 1187 N N . ILE A 1 157 ? -2.204 -1.831 -13.023 1.00 94.75 157 ILE A N 1
ATOM 1188 C CA . ILE A 1 157 ? -3.034 -2.227 -11.880 1.00 94.75 157 ILE A CA 1
ATOM 1189 C C . ILE A 1 157 ? -2.610 -3.621 -11.411 1.00 94.75 157 ILE A C 1
ATOM 1191 O O . ILE A 1 157 ? -2.391 -4.521 -12.230 1.00 94.75 157 ILE A O 1
ATOM 1195 N N . LEU A 1 158 ? -2.537 -3.804 -10.098 1.00 93.88 158 LEU A N 1
ATOM 1196 C CA . LEU A 1 158 ? -2.354 -5.078 -9.425 1.00 93.88 158 LEU A CA 1
ATOM 1197 C C . LEU A 1 158 ? -3.516 -5.291 -8.442 1.00 93.88 158 LEU A C 1
ATOM 1199 O O . LEU A 1 158 ? -3.683 -4.540 -7.485 1.00 93.88 158 LEU A O 1
ATOM 1203 N N . THR A 1 159 ? -4.293 -6.338 -8.699 1.00 85.62 159 THR A N 1
ATOM 1204 C CA . THR A 1 159 ? -5.398 -6.826 -7.860 1.00 85.62 159 THR A CA 1
ATOM 1205 C C . THR A 1 159 ? -5.100 -8.256 -7.395 1.00 85.62 159 THR A C 1
ATOM 1207 O O . THR A 1 159 ? -4.159 -8.874 -7.911 1.00 85.62 159 THR A O 1
ATOM 1210 N N . GLU A 1 160 ? -5.888 -8.766 -6.439 1.00 70.75 160 GLU A N 1
ATOM 1211 C CA . GLU A 1 160 ? -5.887 -10.184 -6.020 1.00 70.75 160 GLU A CA 1
ATOM 1212 C C . GLU A 1 160 ? -5.994 -11.176 -7.194 1.00 70.75 160 GLU A C 1
ATOM 1214 O O . GLU A 1 160 ? -6.699 -10.876 -8.192 1.00 70.75 160 GLU A O 1
#

Secondary structure (DSSP, 8-state):
------------------------------------------------SEEEEEE-TT--HHHHHHHHTTTSEEEEEGGGTEEEEEEETTEEEEEEEE---TT-HHHHHHHHHTT--EEEEEE--GGGHHHHHHHHHHHHHHH--EEEESSTT--SEE--

pLDDT: mean 78.81, std 24.86, range [30.34, 98.5]

Sequence (160 aa):
MKKLGKKAGQGATGKAASMKKAGHGALGKAAVPANKTAQEKKKKADVPGEWLYFAPEAVDVRQIADVLDGTCELEIWQEAGVLEIMYGGESSMDMEEGTIHPKDQVTAAFAEEHDCDRVYLVTFSAEEYEKVLPVMRHILQECGGIFCGDTEDFKPILTE

Foldseek 3Di:
DDDDDDDDDDDDDDDDDDDDDDDDDDDDPPPDPPPPPPPPPPPLPPQAQKKKWFFAPVDALVNLVVLCPPQWDWDDPRVQSKIWTHRDDPWIKIWGKDDDDPVPVVVVVVSVVQNGDTMIIIGGGSVCCVRCVVSVVSCCVRGNTKMFHPDPVRPDIDHD

Radius of gyration: 32.48 Å; chains: 1; bounding box: 98×36×64 Å